Protein AF-A0A536MNH4-F1 (afdb_monomer_lite)

Foldseek 3Di:
DVVQCVQQVHDDDDDDCVVDVVVQVVCCVLPVDSADDWDAAPNDIDGDDDSVVVCVSVVPPDRPVVPVPVLLDDDVLLVVQDPDDPDPVLNVLNVVLVVLSVVSVVVSPDPDDRPNSVVSVVSSVSNVQSSCVSVVNHDDDPPPPPPDDD

Radius of gyration: 20.46 Å; chains: 1; bounding box: 46×41×53 Å

Sequence (150 aa):
MREFLSQNSVDYEERNIAKEPRWRASLQALTGEAVVPVLLVGGKQVIGLDEHRMAEALGLDHVERESNRDGLAAPPELAALPNQSDDPTSAALTHFVRRLQREMEYNAAKEGAPYRDGQHDGMRFARDTILRILTGTYEPEEMVIERDKP

Structure (mmCIF, N/CA/C/O backbone):
data_AF-A0A536MNH4-F1
#
_entry.id   AF-A0A536MNH4-F1
#
loop_
_atom_site.group_PDB
_atom_site.id
_atom_site.type_symbol
_atom_site.label_atom_id
_atom_site.label_alt_id
_atom_site.label_comp_id
_atom_site.label_asym_id
_atom_site.label_entity_id
_atom_site.label_seq_id
_atom_site.pdbx_PDB_ins_code
_atom_site.Cartn_x
_atom_site.Cartn_y
_atom_site.Cartn_z
_atom_site.occupancy
_atom_site.B_iso_or_equiv
_atom_site.auth_seq_id
_atom_site.auth_comp_id
_atom_site.auth_asym_id
_atom_site.auth_atom_id
_atom_site.pdbx_PDB_model_num
ATOM 1 N N . MET A 1 1 ? -5.338 0.556 7.952 1.00 80.50 1 MET A N 1
ATOM 2 C CA . MET A 1 1 ? -6.740 0.748 8.389 1.00 80.50 1 MET A CA 1
ATOM 3 C C . MET A 1 1 ? -7.445 1.676 7.423 1.00 80.50 1 MET A C 1
ATOM 5 O O . MET A 1 1 ? -8.366 1.209 6.790 1.00 80.50 1 MET A O 1
ATOM 9 N N . ARG A 1 2 ? -6.993 2.926 7.230 1.00 79.31 2 ARG A N 1
ATOM 10 C CA . ARG A 1 2 ? -7.527 3.809 6.168 1.00 79.31 2 ARG A CA 1
ATOM 11 C C . ARG A 1 2 ? -7.509 3.147 4.796 1.00 79.31 2 ARG A C 1
ATOM 13 O O . ARG A 1 2 ? -8.539 3.068 4.161 1.00 79.31 2 ARG A O 1
ATOM 20 N N . GLU A 1 3 ? -6.358 2.602 4.418 1.00 76.06 3 GLU A N 1
ATOM 21 C CA . GLU A 1 3 ? -6.177 1.889 3.152 1.00 76.06 3 GLU A CA 1
ATOM 22 C C . GLU A 1 3 ? -7.170 0.730 2.990 1.00 76.06 3 GLU A C 1
ATOM 24 O O . GLU A 1 3 ? -7.933 0.727 2.038 1.00 76.06 3 GLU A O 1
ATOM 29 N N . PHE A 1 4 ? -7.252 -0.165 3.981 1.00 81.06 4 PHE A N 1
ATOM 30 C CA . PHE A 1 4 ? -8.249 -1.240 4.022 1.00 81.06 4 PHE A CA 1
ATOM 31 C C . PHE A 1 4 ? -9.689 -0.730 3.840 1.00 81.06 4 PHE A C 1
ATOM 33 O O . PHE A 1 4 ? -10.455 -1.309 3.076 1.00 81.06 4 PHE A O 1
ATOM 40 N N . LEU A 1 5 ? -10.066 0.352 4.532 1.00 84.50 5 LEU A N 1
ATOM 41 C CA . LEU A 1 5 ? -11.402 0.941 4.411 1.00 84.50 5 LEU A CA 1
ATOM 42 C C . LEU A 1 5 ? -11.624 1.506 3.002 1.00 84.50 5 LEU A C 1
ATOM 44 O O . LEU A 1 5 ? -12.641 1.213 2.388 1.00 84.50 5 LEU A O 1
ATOM 48 N N . SER A 1 6 ? -10.653 2.245 2.462 1.00 77.12 6 SER A N 1
ATOM 49 C CA . SER A 1 6 ? -10.716 2.806 1.110 1.00 77.12 6 SER A CA 1
ATOM 50 C C . SER A 1 6 ? -10.785 1.730 0.022 1.00 77.12 6 SER A C 1
ATOM 52 O O . SER A 1 6 ? -11.607 1.850 -0.878 1.00 77.12 6 SER A O 1
ATOM 54 N N . GLN A 1 7 ? -9.975 0.670 0.112 1.00 76.31 7 GLN A N 1
ATOM 55 C CA . GLN A 1 7 ? -9.973 -0.454 -0.836 1.00 76.31 7 GLN A CA 1
ATOM 56 C C . GLN A 1 7 ? -11.318 -1.180 -0.860 1.00 76.31 7 GLN A C 1
ATOM 58 O O . GLN A 1 7 ? -11.829 -1.508 -1.923 1.00 76.31 7 GLN A O 1
ATOM 63 N N . ASN A 1 8 ? -11.934 -1.366 0.307 1.00 79.25 8 ASN A N 1
ATOM 64 C CA . ASN A 1 8 ? -13.242 -2.010 0.416 1.00 79.25 8 ASN A CA 1
ATOM 65 C C . ASN A 1 8 ? -14.407 -1.018 0.237 1.00 79.25 8 ASN A C 1
ATOM 67 O O . ASN A 1 8 ? -15.539 -1.336 0.593 1.00 79.25 8 ASN A O 1
ATOM 71 N N . SER A 1 9 ? -14.139 0.182 -0.301 1.00 83.19 9 SER A N 1
ATOM 72 C CA . SER A 1 9 ? -15.141 1.227 -0.561 1.00 83.19 9 SER A CA 1
ATOM 73 C C . SER A 1 9 ? -16.008 1.564 0.660 1.00 83.19 9 SER A C 1
ATOM 75 O O . SER A 1 9 ? -17.205 1.822 0.549 1.00 83.19 9 SER A O 1
ATOM 77 N N . VAL A 1 10 ? -15.401 1.539 1.846 1.00 85.88 10 VAL A N 1
ATOM 78 C CA . VAL A 1 10 ? -16.055 1.865 3.111 1.00 85.88 10 VAL A CA 1
ATOM 79 C C . VAL A 1 10 ? -15.853 3.343 3.403 1.00 85.88 10 VAL A C 1
ATOM 81 O O . VAL A 1 10 ? -14.727 3.793 3.616 1.00 85.88 10 VAL A O 1
ATOM 84 N N . ASP A 1 11 ? -16.952 4.088 3.486 1.00 86.62 11 ASP A N 1
ATOM 85 C CA . ASP A 1 11 ? -16.930 5.468 3.962 1.00 86.62 11 ASP A CA 1
ATOM 86 C C . ASP A 1 11 ? -16.521 5.529 5.440 1.00 86.62 11 ASP A C 1
ATOM 88 O O . ASP A 1 11 ? -17.026 4.781 6.283 1.00 86.62 11 ASP A O 1
ATOM 92 N N . TYR A 1 12 ? -15.614 6.448 5.780 1.00 89.50 12 TYR A N 1
ATOM 93 C CA . TYR A 1 12 ? -15.145 6.615 7.154 1.00 89.50 12 TYR A CA 1
ATOM 94 C C . TYR A 1 12 ? -14.849 8.072 7.516 1.00 89.50 12 TYR A C 1
ATOM 96 O O . TYR A 1 12 ? -14.453 8.888 6.687 1.00 89.50 12 TYR A O 1
ATOM 104 N N . GLU A 1 13 ? -14.984 8.384 8.806 1.00 91.50 13 GLU A N 1
ATOM 105 C CA . GLU A 1 13 ? -14.528 9.643 9.394 1.00 91.50 13 GLU A CA 1
ATOM 106 C C . GLU A 1 13 ? -13.172 9.427 10.078 1.00 91.50 13 GLU A C 1
ATOM 108 O O . GLU A 1 13 ? -13.034 8.601 10.984 1.00 91.50 13 GLU A O 1
ATOM 113 N N . GLU A 1 14 ? -12.154 10.185 9.674 1.00 89.62 14 GLU A N 1
ATOM 114 C CA . GLU A 1 14 ? -10.848 10.145 10.325 1.00 89.62 14 GLU A CA 1
ATOM 115 C C . GLU A 1 14 ? -10.770 11.138 11.488 1.00 89.62 14 GLU A C 1
ATOM 117 O O . GLU A 1 14 ? -10.946 12.341 11.311 1.00 89.62 14 GLU A O 1
ATOM 122 N N . ARG A 1 15 ? -10.395 10.646 12.673 1.00 89.88 15 ARG A N 1
ATOM 123 C CA . ARG A 1 15 ? -10.170 11.480 13.861 1.00 89.88 15 ARG A CA 1
ATOM 124 C C . ARG A 1 15 ? -8.724 11.388 14.324 1.00 89.88 15 ARG A C 1
ATOM 126 O O . ARG A 1 15 ? -8.241 10.317 14.692 1.00 89.88 15 ARG A O 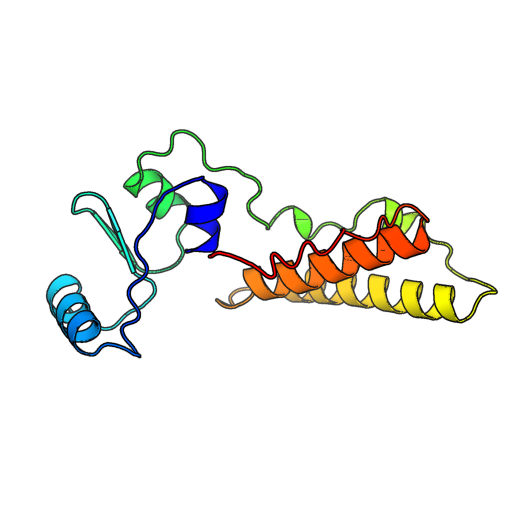1
ATOM 133 N N . ASN A 1 16 ? -8.018 12.520 14.330 1.00 86.00 16 ASN A N 1
ATOM 134 C CA . ASN A 1 16 ? -6.608 12.572 14.712 1.00 86.00 16 ASN A CA 1
ATOM 135 C C . ASN A 1 16 ? -6.440 12.973 16.184 1.00 86.00 16 ASN A C 1
ATOM 137 O O . ASN A 1 16 ? -6.474 14.152 16.538 1.00 86.00 16 ASN A O 1
ATOM 141 N N . ILE A 1 17 ? -6.178 11.986 17.040 1.00 85.31 17 ILE A N 1
ATOM 142 C CA . ILE A 1 17 ? -6.012 12.197 18.485 1.00 85.31 17 ILE A CA 1
ATOM 143 C C . ILE A 1 17 ? -4.759 13.003 18.869 1.00 85.31 17 ILE A C 1
ATOM 145 O O . ILE A 1 17 ? -4.678 13.502 19.989 1.00 85.31 17 ILE A O 1
ATOM 149 N N . ALA A 1 18 ? -3.769 13.112 17.976 1.00 81.75 18 ALA A N 1
ATOM 150 C CA . ALA A 1 18 ? -2.560 13.897 18.223 1.00 81.75 18 ALA A CA 1
ATOM 151 C C . ALA A 1 18 ? -2.799 15.392 17.972 1.00 81.75 18 ALA A C 1
ATOM 153 O O . ALA A 1 18 ? -2.214 16.228 18.656 1.00 81.75 18 ALA A O 1
ATOM 154 N N . LYS A 1 19 ? -3.670 15.725 17.011 1.00 85.44 19 LYS A N 1
ATOM 155 C CA . LYS A 1 19 ? -4.037 17.110 16.680 1.00 85.44 19 LYS A CA 1
ATOM 156 C C . LYS A 1 19 ? -5.188 17.637 17.534 1.00 85.44 19 LYS A C 1
ATOM 158 O O . LYS A 1 19 ? -5.239 18.827 17.821 1.00 85.44 19 LYS A O 1
ATOM 163 N N . GLU A 1 20 ? -6.100 16.763 17.948 1.00 88.19 20 GLU A N 1
ATOM 164 C CA . GLU A 1 20 ? -7.323 17.140 18.653 1.00 88.19 20 GLU A CA 1
ATOM 165 C C . GLU A 1 20 ? -7.443 16.394 19.995 1.00 88.19 20 GLU A C 1
ATOM 167 O O . GLU A 1 20 ? -7.904 15.248 20.041 1.00 88.19 20 GLU A O 1
ATOM 172 N N . PRO A 1 21 ? -7.092 17.045 21.121 1.00 88.62 21 PRO A N 1
ATOM 173 C CA . PRO A 1 21 ? -7.101 16.424 22.449 1.00 88.62 21 PRO A CA 1
ATOM 174 C C . PRO A 1 21 ? -8.459 15.848 22.869 1.00 88.62 21 PRO A C 1
ATOM 176 O O . PRO A 1 21 ? -8.509 14.860 23.600 1.00 88.62 21 PRO A O 1
ATOM 179 N N . ARG A 1 22 ? -9.563 16.423 22.369 1.00 91.12 22 ARG A N 1
ATOM 180 C CA . ARG A 1 22 ? -10.921 15.906 22.601 1.00 91.12 22 ARG A CA 1
ATOM 181 C C . ARG A 1 22 ? -11.070 14.454 22.146 1.00 91.12 22 ARG A C 1
ATOM 183 O O . ARG A 1 22 ? -11.630 13.649 22.879 1.00 91.12 22 ARG A O 1
ATOM 190 N N . TRP A 1 23 ? -10.496 14.092 20.997 1.00 88.62 23 TRP A N 1
ATOM 191 C CA . TRP A 1 23 ? -10.583 12.731 20.472 1.00 88.62 23 TRP A CA 1
ATOM 192 C C . TRP A 1 23 ? -9.705 11.760 21.243 1.00 88.62 23 TRP A C 1
ATOM 194 O O . TRP A 1 23 ? -10.080 10.604 21.404 1.00 88.62 23 TRP A O 1
ATOM 204 N N . ARG A 1 24 ? -8.576 12.230 21.784 1.00 85.69 24 ARG A N 1
ATOM 205 C CA . ARG A 1 24 ? -7.754 11.433 22.700 1.00 85.69 24 ARG A CA 1
ATOM 206 C C . ARG A 1 24 ? -8.518 11.082 23.975 1.00 85.69 24 ARG A C 1
ATOM 208 O O . ARG A 1 24 ? -8.492 9.928 24.389 1.00 85.69 24 ARG A O 1
ATOM 215 N N . ALA A 1 25 ? -9.213 12.056 24.566 1.00 87.12 25 ALA A N 1
ATOM 216 C CA . ALA A 1 25 ? -10.041 11.836 25.750 1.00 87.12 25 ALA A CA 1
ATOM 217 C C . ALA A 1 25 ? -11.209 10.882 25.455 1.00 87.12 25 ALA A C 1
ATOM 219 O O . ALA A 1 25 ? -11.438 9.944 26.215 1.00 87.12 25 ALA A O 1
ATOM 220 N N . SER A 1 26 ? -11.899 11.070 24.322 1.00 86.00 26 SER A N 1
ATOM 221 C CA . SER A 1 26 ? -12.952 10.149 23.874 1.00 86.00 26 SER A CA 1
ATOM 222 C C . SER A 1 26 ? -12.429 8.730 23.656 1.00 86.00 26 SER A C 1
ATOM 224 O O . SER A 1 26 ? -13.082 7.781 24.075 1.00 86.00 26 SER A O 1
ATOM 226 N N . LEU A 1 27 ? -11.250 8.574 23.044 1.00 86.44 27 LEU A N 1
ATOM 227 C CA . LEU A 1 27 ? -10.628 7.270 22.831 1.00 86.44 27 LEU A CA 1
ATOM 228 C C . LEU A 1 27 ? -10.330 6.588 24.166 1.00 86.44 27 LEU A C 1
ATOM 230 O O . LEU A 1 27 ? -10.781 5.475 24.388 1.00 86.44 27 LEU A O 1
ATOM 234 N N . GLN A 1 28 ? -9.649 7.279 25.080 1.00 87.19 28 GLN A N 1
ATOM 235 C CA . GLN A 1 28 ? -9.274 6.718 26.377 1.00 87.19 28 GLN A CA 1
ATOM 236 C C . GLN A 1 28 ? -10.491 6.330 27.231 1.00 87.19 28 GLN A C 1
ATOM 238 O O . GLN A 1 28 ? -10.445 5.325 27.934 1.00 87.19 28 GLN A O 1
ATOM 243 N N . ALA A 1 29 ? -11.589 7.087 27.145 1.00 86.50 29 ALA A N 1
ATOM 244 C CA . ALA A 1 29 ? -12.843 6.738 27.809 1.00 86.50 29 ALA A CA 1
ATOM 245 C C . ALA A 1 29 ? -13.504 5.477 27.220 1.00 86.50 29 ALA A C 1
ATOM 247 O O . ALA A 1 29 ? -14.134 4.725 27.957 1.00 86.50 29 ALA A O 1
ATOM 248 N N . LEU A 1 30 ? -13.364 5.248 25.910 1.00 82.81 30 LEU A N 1
ATOM 249 C CA . LEU A 1 30 ? -13.935 4.089 25.219 1.00 82.81 30 LEU A CA 1
ATOM 250 C C . LEU A 1 30 ? -13.103 2.817 25.415 1.00 82.81 30 LEU A C 1
ATOM 252 O O . LEU A 1 30 ? -13.659 1.745 25.622 1.00 82.81 30 LEU A O 1
ATOM 256 N N . THR A 1 31 ? -11.780 2.927 25.332 1.00 79.50 31 THR A N 1
ATOM 257 C CA . THR A 1 31 ? -10.874 1.774 25.226 1.00 79.50 31 THR A CA 1
ATOM 258 C C . THR A 1 31 ? -10.092 1.495 26.509 1.00 79.50 31 THR A C 1
ATOM 260 O O . THR A 1 31 ? -9.415 0.475 26.592 1.00 79.50 31 THR A O 1
ATOM 263 N N . GLY A 1 32 ? -10.118 2.412 27.483 1.00 80.38 32 GLY A N 1
ATOM 264 C CA . GLY A 1 32 ? -9.277 2.381 28.686 1.00 80.38 32 GLY A CA 1
ATOM 265 C C . GLY A 1 32 ? -7.811 2.764 28.440 1.00 80.38 32 GLY A C 1
ATOM 266 O O . GLY A 1 32 ? -7.102 3.122 29.379 1.00 80.38 32 GLY A O 1
ATOM 267 N N . GLU A 1 33 ? -7.358 2.759 27.184 1.00 75.62 33 GLU A N 1
ATOM 268 C CA . GLU A 1 33 ? -5.959 2.952 26.801 1.00 75.62 33 GLU A CA 1
ATOM 269 C C . GLU A 1 33 ? -5.818 3.795 25.526 1.00 75.62 33 GLU A C 1
ATOM 271 O O . GLU A 1 33 ? -6.596 3.681 24.583 1.00 75.62 33 GLU A O 1
ATOM 276 N N . ALA A 1 34 ? -4.766 4.608 25.431 1.00 73.38 34 ALA A N 1
ATOM 277 C CA . ALA A 1 34 ? -4.491 5.419 24.241 1.00 73.38 34 ALA A CA 1
ATOM 278 C C . ALA A 1 34 ? -3.775 4.616 23.132 1.00 73.38 34 ALA A C 1
ATOM 280 O O . ALA A 1 34 ? -2.704 5.012 22.669 1.00 73.38 34 ALA A O 1
ATOM 281 N N . VAL A 1 35 ? -4.350 3.483 22.720 1.00 77.62 35 VAL A N 1
ATOM 282 C CA . VAL A 1 35 ? -3.819 2.625 21.647 1.00 77.62 35 VAL A CA 1
ATOM 283 C C . VAL A 1 35 ? -4.454 3.014 20.314 1.00 77.62 35 VAL A C 1
ATOM 285 O O . VAL A 1 35 ? -5.656 3.244 20.242 1.00 77.62 35 VAL A O 1
ATOM 288 N N . VAL A 1 36 ? -3.649 3.097 19.254 1.00 84.06 36 VAL A N 1
ATOM 289 C CA . VAL A 1 36 ? -4.075 3.424 17.882 1.00 84.06 36 VAL A CA 1
ATOM 290 C C . VAL A 1 36 ? -3.406 2.479 16.872 1.00 84.06 36 VAL A C 1
ATOM 292 O O . VAL A 1 36 ? -2.312 1.992 17.160 1.00 84.06 36 VAL A O 1
ATOM 295 N N . PRO A 1 37 ? -3.996 2.242 15.681 1.00 87.38 37 PRO A N 1
ATOM 296 C CA . PRO A 1 37 ? -5.297 2.739 15.214 1.00 87.38 37 PRO A CA 1
ATOM 297 C C . PRO A 1 37 ? -6.485 1.990 15.846 1.00 87.38 37 PRO A C 1
ATOM 299 O O . PRO A 1 37 ? -6.346 0.840 16.255 1.00 87.38 37 PRO A O 1
ATOM 302 N N . VAL A 1 38 ? -7.653 2.641 15.914 1.00 89.50 38 VAL A N 1
ATOM 303 C CA . VAL A 1 38 ? -8.912 2.048 16.405 1.00 89.50 38 VAL A CA 1
ATOM 304 C C . VAL A 1 38 ? -10.033 2.323 15.414 1.00 89.50 38 VAL A C 1
ATOM 306 O O . VAL A 1 38 ? -10.228 3.466 15.004 1.00 89.50 38 VAL A O 1
ATOM 309 N N . LEU A 1 39 ? -10.768 1.270 15.060 1.00 92.12 39 LEU A N 1
ATOM 310 C CA . LEU A 1 39 ? -11.967 1.318 14.231 1.00 92.12 39 LEU A CA 1
ATOM 311 C C . LEU A 1 39 ? -13.202 1.163 15.122 1.00 92.12 39 LEU A C 1
ATOM 313 O O . LEU A 1 39 ? -13.272 0.237 15.933 1.00 92.12 39 LEU A O 1
ATOM 317 N N . LEU A 1 40 ? -14.175 2.058 14.946 1.00 91.00 40 LEU A N 1
ATOM 318 C CA . LEU A 1 40 ? -15.472 2.024 15.620 1.00 91.00 40 LEU A CA 1
ATOM 319 C C . LEU A 1 40 ? -16.573 1.885 14.567 1.00 91.00 40 LEU A C 1
ATOM 321 O O . LEU A 1 40 ? -16.727 2.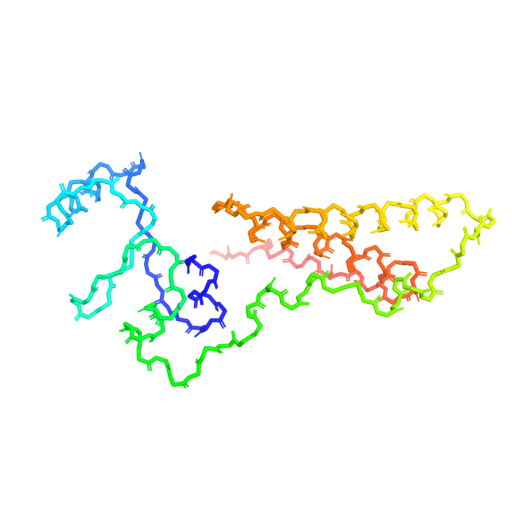767 13.727 1.00 91.00 40 LEU A O 1
ATOM 325 N N . VAL A 1 41 ? -17.336 0.791 14.612 1.00 89.69 41 VAL A N 1
ATOM 326 C CA . VAL A 1 41 ? -18.395 0.481 13.633 1.00 89.69 41 VAL A CA 1
ATOM 327 C C . VAL A 1 41 ? -19.606 -0.064 14.373 1.00 89.69 41 VAL A C 1
ATOM 329 O O . VAL A 1 41 ? -19.527 -1.130 14.975 1.00 89.69 41 VAL A O 1
ATOM 332 N N . GLY A 1 42 ? -20.731 0.657 14.363 1.00 82.88 42 GLY A N 1
ATOM 333 C CA . GLY A 1 42 ? -21.988 0.171 14.957 1.00 82.88 42 GLY A CA 1
ATOM 334 C C . GLY A 1 42 ? -21.870 -0.290 16.420 1.00 82.88 42 GLY A C 1
ATOM 335 O O . GLY A 1 42 ? -22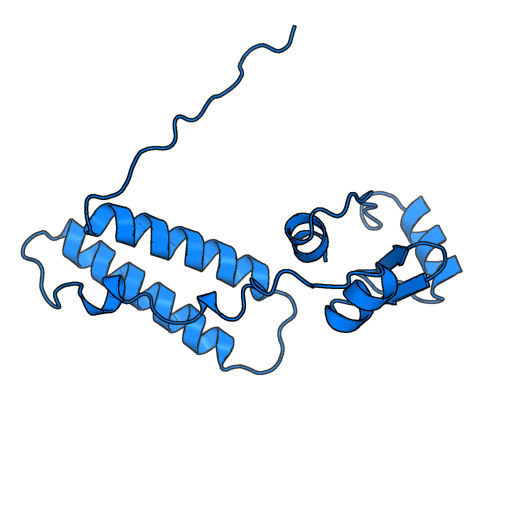.500 -1.268 16.806 1.00 82.88 42 GLY A O 1
ATOM 336 N N . GLY A 1 43 ? -21.012 0.356 17.219 1.00 82.62 43 GLY A N 1
ATOM 337 C CA . GLY A 1 43 ? -20.728 -0.035 18.608 1.00 82.62 43 GLY A CA 1
ATOM 338 C C . GLY A 1 43 ? -19.691 -1.155 18.778 1.00 82.62 43 GLY A C 1
ATOM 339 O O . GLY A 1 43 ? -19.273 -1.420 19.902 1.00 82.62 43 GLY A O 1
ATOM 340 N N . LYS A 1 44 ? -19.225 -1.781 17.691 1.00 85.94 44 LYS A N 1
ATOM 341 C CA . LYS A 1 44 ? -18.067 -2.684 17.698 1.00 85.94 44 LYS A CA 1
ATOM 342 C C . LYS A 1 44 ? -16.772 -1.878 17.677 1.00 85.94 44 LYS A C 1
ATOM 344 O O . LYS A 1 44 ? -16.679 -0.847 17.008 1.00 85.94 44 LYS A O 1
ATOM 349 N N . GLN A 1 45 ? -15.762 -2.400 18.362 1.00 88.31 45 GLN A N 1
ATOM 350 C CA . GLN A 1 45 ? -14.427 -1.821 18.422 1.00 88.31 45 GLN A CA 1
ATOM 351 C C . GLN A 1 45 ? -13.390 -2.829 17.926 1.00 88.31 45 GLN A C 1
ATOM 353 O O . GLN A 1 45 ? -13.332 -3.962 18.408 1.00 88.31 45 GLN A O 1
ATOM 358 N N . VAL A 1 46 ? -12.526 -2.386 17.014 1.00 89.38 46 VAL A N 1
ATOM 359 C CA . VAL A 1 46 ? -11.345 -3.136 16.570 1.00 89.38 46 VAL A CA 1
ATOM 360 C C . VAL A 1 46 ? -10.109 -2.292 16.853 1.00 89.38 46 VAL A C 1
ATOM 362 O O . VAL A 1 46 ? -10.024 -1.144 16.421 1.00 89.38 46 VAL A O 1
ATOM 365 N N . ILE A 1 47 ? -9.163 -2.849 17.608 1.00 86.50 47 ILE A N 1
ATOM 366 C CA . ILE A 1 47 ? -7.881 -2.205 17.908 1.00 86.50 47 ILE A CA 1
ATOM 367 C C . ILE A 1 47 ? -6.809 -2.821 17.011 1.00 86.50 47 ILE A C 1
ATOM 369 O O . ILE A 1 47 ? -6.705 -4.044 16.927 1.00 86.50 47 ILE A O 1
ATOM 373 N N . GLY A 1 48 ? -5.986 -1.975 16.395 1.00 81.50 48 GLY A N 1
ATOM 374 C CA . GLY A 1 48 ? -4.898 -2.397 15.522 1.00 81.50 48 GLY A CA 1
ATOM 375 C C . GLY A 1 48 ? -5.347 -2.713 14.095 1.00 81.50 48 GLY A C 1
ATOM 376 O O . GLY A 1 48 ? -6.457 -2.387 13.676 1.00 81.50 48 GLY A O 1
ATOM 377 N N . LEU A 1 49 ? -4.436 -3.309 13.326 1.00 82.06 49 LEU A N 1
ATOM 378 C CA . LEU A 1 49 ? -4.638 -3.673 11.925 1.00 82.06 49 LEU A CA 1
ATOM 379 C C . LEU A 1 49 ? -4.870 -5.186 11.804 1.00 82.06 49 LEU A C 1
ATOM 381 O O . LEU A 1 49 ? -3.951 -5.937 11.496 1.00 82.06 49 LEU A O 1
ATOM 385 N N . ASP A 1 50 ? -6.096 -5.622 12.075 1.00 83.62 50 ASP A N 1
ATOM 386 C CA . ASP A 1 50 ? -6.529 -7.009 11.888 1.00 83.62 50 ASP A CA 1
ATOM 387 C C . ASP A 1 50 ? -7.631 -7.036 10.823 1.00 83.62 50 ASP A C 1
ATOM 389 O O . ASP A 1 50 ? -8.785 -6.715 11.103 1.00 83.62 50 ASP A O 1
ATOM 393 N N . GLU A 1 51 ? -7.255 -7.344 9.580 1.00 83.75 51 GLU A N 1
ATOM 394 C CA . GLU A 1 51 ? -8.151 -7.309 8.413 1.00 83.75 51 GLU A CA 1
ATOM 395 C C . GLU A 1 51 ? -9.362 -8.225 8.571 1.00 83.75 51 GLU A C 1
ATOM 397 O O . GLU A 1 51 ? -10.470 -7.838 8.206 1.00 83.75 51 GLU A O 1
ATOM 402 N N . HIS A 1 52 ? -9.181 -9.396 9.186 1.00 84.12 52 HIS A N 1
ATOM 403 C CA . HIS A 1 52 ? -10.273 -10.333 9.424 1.00 84.12 52 HIS A CA 1
ATOM 404 C C . HIS A 1 52 ? -11.281 -9.749 10.416 1.00 84.12 52 HIS A C 1
ATOM 406 O O . HIS A 1 52 ? -12.484 -9.731 10.156 1.00 84.12 52 HIS A O 1
ATOM 412 N N . ARG A 1 53 ? -10.800 -9.215 11.546 1.00 87.56 53 ARG A N 1
ATOM 413 C CA . ARG A 1 53 ? -11.677 -8.589 12.547 1.00 87.56 53 ARG A CA 1
ATOM 414 C C . ARG A 1 53 ? -12.318 -7.302 12.039 1.00 87.56 53 ARG A C 1
ATOM 416 O O . ARG A 1 53 ? -13.448 -7.006 12.417 1.00 87.56 53 ARG A O 1
ATOM 423 N N . MET A 1 54 ? -11.623 -6.532 11.202 1.00 90.81 54 MET A N 1
ATOM 424 C CA . MET A 1 54 ? -12.200 -5.355 10.548 1.00 90.81 54 MET A CA 1
ATOM 425 C C . MET A 1 54 ? -13.321 -5.763 9.588 1.00 90.81 54 MET A C 1
ATOM 427 O O . MET A 1 54 ? -14.408 -5.199 9.678 1.00 90.81 54 MET A O 1
ATOM 431 N N . ALA A 1 55 ? -13.101 -6.769 8.739 1.00 90.06 55 ALA A N 1
ATOM 432 C CA . ALA A 1 55 ? -14.113 -7.292 7.824 1.00 90.06 55 ALA A CA 1
ATOM 433 C C . ALA A 1 55 ? -15.360 -7.798 8.559 1.00 90.06 55 ALA A C 1
ATOM 435 O O . ALA A 1 55 ? -16.479 -7.418 8.223 1.00 90.06 55 ALA A O 1
ATOM 436 N N . GLU A 1 56 ? -15.166 -8.578 9.624 1.00 90.50 56 GLU A N 1
ATOM 437 C CA . GLU A 1 56 ? -16.249 -9.073 10.478 1.00 90.50 56 GLU A CA 1
ATOM 438 C C . GLU A 1 56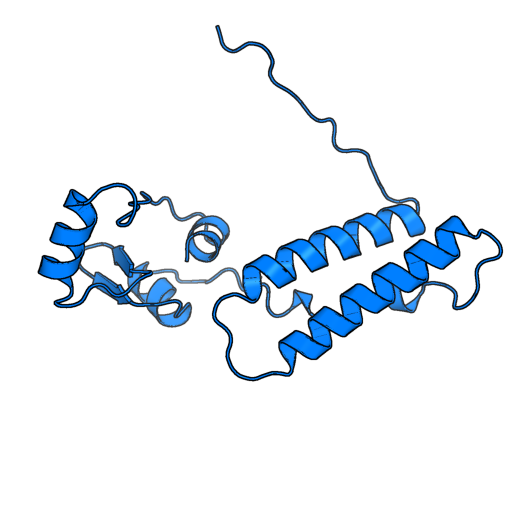 ? -17.000 -7.931 11.186 1.00 90.50 56 GLU A C 1
ATOM 440 O O . GLU A 1 56 ? -18.230 -7.943 11.318 1.00 90.50 56 GLU A O 1
ATOM 445 N N . ALA A 1 57 ? -16.275 -6.910 11.654 1.00 91.56 57 ALA A N 1
ATOM 446 C CA . ALA A 1 57 ? -16.892 -5.747 12.277 1.00 91.56 57 ALA A CA 1
ATOM 447 C C . ALA A 1 57 ? -17.769 -4.974 11.282 1.00 91.56 57 ALA A C 1
ATOM 449 O O . ALA A 1 57 ? -18.880 -4.582 11.649 1.00 91.56 57 ALA A O 1
ATOM 450 N N . LEU A 1 58 ? -17.289 -4.823 10.047 1.00 91.12 58 LEU A N 1
ATOM 451 C CA . LEU A 1 58 ? -17.940 -4.123 8.939 1.00 91.12 58 LEU A CA 1
ATOM 452 C C . LEU A 1 58 ? -19.027 -4.948 8.232 1.00 91.12 58 LEU A C 1
ATOM 454 O O . LEU A 1 58 ? -19.825 -4.372 7.503 1.00 91.12 58 LEU A O 1
ATOM 458 N N . GLY A 1 59 ? -19.092 -6.262 8.470 1.00 90.50 59 GLY A N 1
ATOM 459 C CA . GLY A 1 59 ? -20.044 -7.149 7.798 1.00 90.50 59 GLY A CA 1
ATOM 460 C C . GLY A 1 59 ? -19.730 -7.346 6.314 1.00 90.50 59 GLY A C 1
ATOM 461 O O . GLY A 1 59 ? -20.648 -7.447 5.508 1.00 90.50 59 GLY A O 1
ATOM 462 N N . LEU A 1 60 ? -18.446 -7.346 5.948 1.00 85.88 60 LEU A N 1
ATOM 463 C CA . LEU A 1 60 ? -18.016 -7.558 4.568 1.00 85.88 60 LEU A CA 1
ATOM 464 C C . LEU A 1 60 ? -18.035 -9.060 4.241 1.00 85.88 60 LEU A C 1
ATOM 466 O O . LEU A 1 60 ? -17.256 -9.827 4.805 1.00 85.88 60 LEU A O 1
ATOM 470 N N . ASP A 1 61 ? -18.904 -9.468 3.313 1.00 74.12 61 ASP A N 1
ATOM 471 C CA . ASP A 1 61 ? -18.997 -10.856 2.817 1.00 74.12 61 ASP A CA 1
ATOM 472 C C . ASP A 1 61 ? -17.789 -11.256 1.951 1.00 74.12 61 ASP A C 1
ATOM 474 O O . ASP A 1 61 ? -17.456 -12.435 1.797 1.00 74.12 61 ASP A O 1
ATOM 478 N N . HIS A 1 62 ? -17.110 -10.254 1.398 1.00 65.25 62 HIS A N 1
ATOM 479 C CA . HIS A 1 62 ? -15.843 -10.369 0.702 1.00 65.25 62 HIS A CA 1
ATOM 480 C C . HIS A 1 62 ? -14.948 -9.220 1.156 1.00 65.25 62 HIS A C 1
ATOM 482 O O . HIS A 1 62 ? -15.382 -8.073 1.203 1.00 65.25 62 HIS A O 1
ATOM 488 N N . VAL A 1 63 ? -13.703 -9.537 1.491 1.00 64.75 63 VAL A N 1
ATOM 489 C CA . VAL A 1 63 ? -12.644 -8.533 1.567 1.00 64.75 63 VAL A CA 1
ATOM 490 C C . VAL A 1 63 ? -11.971 -8.569 0.217 1.00 64.75 63 VAL A C 1
ATOM 492 O O . VAL A 1 63 ? -11.540 -9.657 -0.177 1.00 64.75 63 VAL A O 1
ATOM 495 N N . GLU A 1 64 ? -11.881 -7.425 -0.458 1.00 55.00 64 GLU A N 1
ATOM 496 C CA . GLU A 1 64 ? -11.079 -7.302 -1.674 1.00 55.00 64 GLU A CA 1
ATOM 497 C C . GLU A 1 64 ? -9.678 -7.848 -1.371 1.00 55.00 64 GLU A C 1
ATOM 499 O O . GLU A 1 64 ? -8.909 -7.284 -0.589 1.00 55.00 64 GLU A O 1
ATOM 504 N N . ARG A 1 65 ? -9.396 -9.045 -1.906 1.00 48.38 65 ARG A N 1
ATOM 505 C CA . ARG A 1 65 ? -8.170 -9.807 -1.622 1.00 48.38 65 ARG A CA 1
ATOM 506 C C . ARG A 1 65 ? -6.960 -9.283 -2.362 1.00 48.38 65 ARG A C 1
ATOM 508 O O . ARG A 1 65 ? -5.866 -9.782 -2.113 1.00 48.38 65 ARG A O 1
ATOM 515 N N . GLU A 1 66 ? -7.105 -8.192 -3.098 1.00 44.97 66 GLU A N 1
ATOM 516 C CA . GLU A 1 66 ? -5.995 -7.276 -3.343 1.00 44.97 66 GLU A CA 1
ATOM 517 C C . GLU A 1 66 ? -5.553 -6.576 -2.038 1.00 44.97 66 GLU A C 1
ATOM 519 O O . GLU A 1 66 ? -5.136 -5.423 -2.020 1.00 44.97 66 GLU A O 1
ATOM 524 N N . SER A 1 67 ? -5.554 -7.307 -0.914 1.00 43.06 67 SER A N 1
ATOM 525 C CA . SER A 1 67 ? -4.489 -7.193 0.056 1.00 43.06 67 SER A CA 1
ATOM 526 C C . SER A 1 67 ? -3.203 -7.152 -0.747 1.00 43.06 67 SER A C 1
ATOM 528 O O . SER A 1 67 ? -2.804 -8.097 -1.432 1.00 43.06 67 SER A O 1
ATOM 530 N N . ASN A 1 68 ? -2.558 -6.012 -0.634 1.00 45.75 68 ASN A N 1
ATOM 531 C CA . ASN A 1 68 ? -1.247 -5.645 -1.117 1.00 45.75 68 ASN A CA 1
ATOM 532 C C . ASN A 1 68 ? -0.114 -6.613 -0.659 1.00 45.75 68 ASN A C 1
ATOM 534 O O . ASN A 1 68 ? 1.063 -6.256 -0.643 1.00 45.75 68 ASN A O 1
ATOM 538 N N . ARG A 1 69 ? -0.432 -7.854 -0.279 1.00 43.38 69 ARG A N 1
ATOM 539 C CA . ARG A 1 69 ? 0.469 -8.979 -0.020 1.00 43.38 69 ARG A CA 1
ATOM 540 C C . ARG A 1 69 ? 0.847 -9.737 -1.295 1.00 43.38 69 ARG A C 1
ATOM 542 O O . ARG A 1 69 ? 2.006 -10.129 -1.403 1.00 43.38 69 ARG A O 1
ATOM 549 N N . ASP A 1 70 ? -0.050 -9.857 -2.279 1.00 47.84 70 ASP A N 1
ATOM 550 C CA . ASP A 1 70 ? 0.254 -10.549 -3.549 1.00 47.84 70 ASP A CA 1
ATOM 551 C C . ASP A 1 70 ? 1.193 -9.731 -4.460 1.00 47.84 70 ASP A C 1
ATOM 553 O O . ASP A 1 70 ? 1.996 -10.287 -5.210 1.00 47.84 70 ASP A O 1
ATOM 557 N N . GLY A 1 71 ? 1.207 -8.399 -4.323 1.00 52.44 71 GLY A N 1
ATOM 558 C CA . GLY A 1 71 ? 2.057 -7.500 -5.117 1.00 52.44 71 GLY A CA 1
ATOM 559 C C . GLY A 1 71 ? 3.559 -7.526 -4.782 1.00 52.44 71 GLY A C 1
ATOM 560 O O . GLY A 1 71 ? 4.323 -6.732 -5.337 1.00 52.44 71 GLY A O 1
ATOM 561 N N . LEU A 1 72 ? 3.989 -8.386 -3.853 1.00 62.78 72 LEU A N 1
ATOM 562 C CA . LEU A 1 72 ? 5.405 -8.633 -3.566 1.00 62.78 72 LEU A CA 1
ATOM 563 C C . LEU A 1 72 ? 6.074 -9.506 -4.622 1.00 62.78 72 LEU A C 1
ATOM 565 O O . LEU A 1 72 ? 7.293 -9.435 -4.766 1.00 62.78 72 LEU A O 1
ATOM 569 N N . ALA A 1 73 ? 5.308 -10.318 -5.352 1.00 72.19 73 ALA A N 1
ATOM 570 C CA . ALA A 1 73 ? 5.861 -11.104 -6.439 1.00 72.19 73 ALA A CA 1
ATOM 571 C C . ALA A 1 73 ? 6.455 -10.177 -7.509 1.00 72.19 73 ALA A C 1
ATOM 573 O O . ALA A 1 73 ? 5.897 -9.125 -7.837 1.00 72.19 73 ALA A O 1
ATOM 574 N N . ALA A 1 74 ? 7.613 -10.566 -8.038 1.00 81.75 74 ALA A N 1
ATOM 575 C CA . ALA A 1 74 ? 8.213 -9.870 -9.161 1.00 81.75 74 ALA A CA 1
ATOM 576 C C . ALA A 1 74 ? 7.283 -9.985 -10.384 1.00 81.75 74 ALA A C 1
ATOM 578 O O . ALA A 1 74 ? 6.895 -11.103 -10.735 1.00 81.75 74 ALA A O 1
ATOM 579 N N . PRO A 1 75 ? 6.937 -8.869 -11.046 1.00 85.19 75 PRO A N 1
ATOM 580 C CA . PRO A 1 75 ? 6.113 -8.912 -12.245 1.00 85.19 75 PRO A CA 1
ATOM 581 C C . PRO A 1 75 ? 6.892 -9.585 -13.393 1.00 85.19 75 PRO A C 1
ATOM 583 O O . PRO A 1 75 ? 8.120 -9.441 -13.465 1.00 85.19 75 PRO A O 1
ATOM 586 N N . PRO A 1 76 ? 6.233 -10.340 -14.289 1.00 85.94 76 PRO A N 1
ATOM 587 C CA . PRO A 1 76 ? 6.911 -11.079 -15.359 1.00 85.94 76 PRO A CA 1
ATOM 588 C C . PRO A 1 76 ? 7.728 -10.171 -16.292 1.00 85.94 76 PRO A C 1
ATOM 590 O O . PRO A 1 76 ? 8.790 -10.568 -16.774 1.00 85.94 76 PRO A O 1
ATOM 593 N N . GLU A 1 77 ? 7.294 -8.927 -16.482 1.00 88.00 77 GLU A N 1
ATOM 594 C CA . GLU A 1 77 ? 7.980 -7.893 -17.259 1.00 88.00 77 GLU A CA 1
ATOM 595 C C . GLU A 1 77 ? 9.375 -7.595 -16.698 1.00 88.00 77 GLU A C 1
ATOM 597 O O . GLU A 1 77 ? 10.319 -7.390 -17.459 1.00 88.00 77 GLU A O 1
ATOM 602 N N . LEU A 1 78 ? 9.543 -7.640 -15.371 1.00 89.31 78 LEU A N 1
ATOM 603 C CA . LEU A 1 78 ? 10.837 -7.433 -14.720 1.00 89.31 78 LEU A CA 1
ATOM 604 C C . LEU A 1 78 ? 11.830 -8.554 -15.054 1.00 89.31 78 LEU A C 1
ATOM 606 O O . LEU A 1 78 ? 13.020 -8.286 -15.238 1.00 89.31 78 LEU A O 1
ATOM 610 N N . ALA A 1 79 ? 11.348 -9.797 -15.137 1.00 87.62 79 ALA A N 1
ATOM 611 C CA . ALA A 1 79 ? 12.158 -10.950 -15.529 1.00 87.62 79 ALA A CA 1
ATOM 612 C C . ALA A 1 79 ? 12.500 -10.935 -17.028 1.00 87.62 79 ALA A C 1
ATOM 614 O O . ALA A 1 79 ? 13.553 -11.438 -17.419 1.00 87.62 79 ALA A O 1
ATOM 615 N N . ALA A 1 80 ? 11.636 -10.333 -17.850 1.00 90.12 80 ALA A N 1
ATOM 616 C CA . ALA A 1 80 ? 11.843 -10.173 -19.285 1.00 90.12 80 ALA A CA 1
ATOM 617 C C . ALA A 1 80 ? 12.842 -9.054 -19.645 1.00 90.12 80 ALA A C 1
ATOM 619 O O . ALA A 1 80 ? 13.323 -9.018 -20.779 1.00 90.12 80 ALA A O 1
ATOM 620 N N . LEU A 1 81 ? 13.184 -8.157 -18.706 1.00 90.44 81 LEU A N 1
ATOM 621 C CA . LEU A 1 81 ? 14.165 -7.100 -18.958 1.00 90.44 81 LEU A CA 1
ATOM 622 C C . LEU A 1 81 ? 15.549 -7.679 -19.296 1.00 90.44 81 LEU A C 1
ATOM 624 O O . LEU A 1 81 ? 16.025 -8.593 -18.608 1.00 90.44 81 LEU A O 1
ATOM 628 N N . PRO A 1 82 ? 16.257 -7.101 -20.281 1.00 88.25 82 PRO A N 1
ATOM 629 C CA . PRO A 1 82 ? 17.583 -7.562 -20.655 1.00 88.25 82 PRO A CA 1
ATOM 630 C C . PRO A 1 82 ? 18.582 -7.366 -19.507 1.00 88.25 82 PRO A C 1
ATOM 632 O O . PRO A 1 82 ? 18.508 -6.423 -18.721 1.00 88.25 82 PRO A O 1
ATOM 635 N N . ASN A 1 83 ? 19.557 -8.271 -19.402 1.00 82.50 83 ASN A N 1
ATOM 636 C CA . ASN A 1 83 ? 20.606 -8.181 -18.378 1.00 82.50 83 ASN A CA 1
ATOM 637 C C . ASN A 1 83 ? 21.646 -7.094 -18.666 1.00 82.50 83 ASN A C 1
ATOM 639 O O . ASN A 1 83 ? 22.353 -6.674 -17.751 1.00 82.50 83 ASN A O 1
ATOM 643 N N . GLN A 1 84 ? 21.749 -6.672 -19.923 1.00 82.38 84 GLN A N 1
ATOM 644 C CA . GLN A 1 84 ? 22.645 -5.627 -20.394 1.00 82.38 84 GLN A CA 1
ATOM 645 C C . GLN A 1 84 ? 21.874 -4.740 -21.372 1.00 82.38 84 GLN A C 1
ATOM 647 O O . GLN A 1 84 ? 21.079 -5.238 -22.166 1.00 82.38 84 GLN A O 1
ATOM 652 N N . SER A 1 85 ? 22.097 -3.435 -21.279 1.00 85.12 85 SER A N 1
ATOM 653 C CA . SER A 1 85 ? 21.531 -2.421 -22.164 1.00 85.12 85 SER A CA 1
ATOM 654 C C . SER A 1 85 ? 22.663 -1.503 -22.596 1.00 85.12 85 SER A C 1
ATOM 656 O O . SER A 1 85 ? 23.435 -1.060 -21.744 1.00 85.12 85 SER A O 1
ATOM 658 N N . ASP A 1 86 ? 22.739 -1.209 -23.892 1.00 87.50 86 ASP A N 1
ATOM 659 C CA . ASP A 1 86 ? 23.713 -0.261 -24.443 1.00 87.50 86 ASP A CA 1
ATOM 660 C C . ASP A 1 86 ? 23.339 1.195 -24.114 1.00 87.50 86 ASP A C 1
ATOM 662 O O . ASP A 1 86 ? 24.204 2.070 -24.073 1.00 87.50 86 ASP A O 1
ATOM 666 N N . ASP A 1 87 ? 22.059 1.461 -23.823 1.00 93.62 87 ASP A N 1
ATOM 667 C CA . ASP A 1 87 ? 21.605 2.756 -23.319 1.00 93.62 87 ASP A CA 1
ATOM 668 C C . ASP A 1 87 ? 21.869 2.873 -21.802 1.00 93.62 87 ASP A C 1
ATOM 670 O O . ASP A 1 87 ? 21.320 2.075 -21.023 1.00 93.62 87 ASP A O 1
ATOM 674 N N . PRO A 1 88 ? 22.675 3.859 -21.351 1.00 92.12 88 PRO A N 1
ATOM 675 C CA . PRO A 1 88 ? 23.039 4.014 -19.943 1.00 92.12 88 PRO A CA 1
ATOM 676 C C . PRO A 1 88 ? 21.842 4.352 -19.047 1.00 92.12 88 PRO A C 1
ATOM 678 O O . PRO A 1 88 ? 21.821 3.947 -17.882 1.00 92.12 88 PRO A O 1
ATOM 681 N N . THR A 1 89 ? 20.832 5.051 -19.573 1.00 93.38 89 THR A N 1
ATOM 682 C CA . THR A 1 89 ? 19.620 5.400 -18.816 1.00 93.38 89 THR A CA 1
ATOM 683 C C . THR A 1 89 ? 18.798 4.149 -18.522 1.00 93.38 89 THR A C 1
ATOM 685 O O . THR A 1 89 ? 18.475 3.867 -17.367 1.00 93.38 89 THR A O 1
ATOM 688 N N . SER A 1 90 ? 18.535 3.343 -19.548 1.00 92.50 90 SER A N 1
ATOM 689 C CA . SER A 1 90 ? 17.819 2.072 -19.441 1.0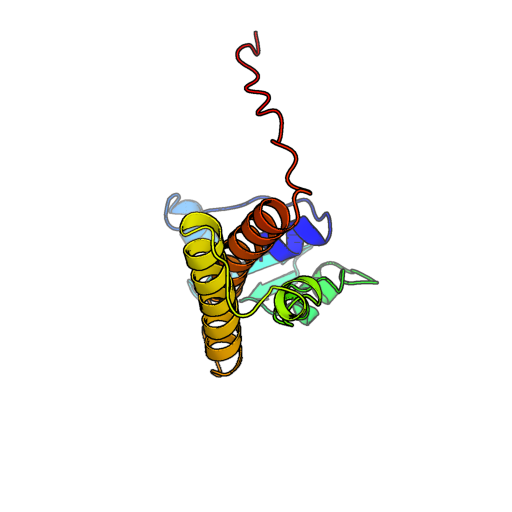0 92.50 90 SER A CA 1
ATOM 690 C C . SER A 1 90 ? 18.569 1.073 -18.564 1.00 92.50 90 SER A C 1
ATOM 692 O O . SER A 1 90 ? 17.947 0.376 -17.761 1.00 92.50 90 SER A O 1
ATOM 694 N N . ALA A 1 91 ? 19.905 1.042 -18.632 1.00 92.69 91 ALA A N 1
ATOM 695 C CA . ALA A 1 91 ? 20.729 0.227 -17.741 1.00 92.69 91 ALA A CA 1
ATOM 696 C C . ALA A 1 91 ? 20.569 0.646 -16.266 1.00 92.69 91 ALA A C 1
ATOM 698 O O . ALA A 1 91 ? 20.359 -0.205 -15.396 1.00 92.69 91 ALA A O 1
ATOM 699 N N . ALA A 1 92 ? 20.613 1.952 -15.978 1.00 94.25 92 ALA A N 1
ATOM 700 C CA . ALA A 1 92 ? 20.440 2.481 -14.626 1.00 94.25 92 ALA A CA 1
ATOM 701 C C . ALA A 1 92 ? 19.030 2.211 -14.074 1.00 94.25 92 ALA A C 1
ATOM 703 O O . ALA A 1 92 ? 18.892 1.732 -12.945 1.00 94.25 92 ALA A O 1
ATOM 704 N N . LEU A 1 93 ? 17.991 2.452 -14.879 1.00 95.12 93 LEU A N 1
ATOM 705 C CA . LEU A 1 93 ? 16.598 2.184 -14.517 1.00 95.12 93 LEU A CA 1
ATOM 706 C C . LEU A 1 93 ? 16.350 0.688 -14.289 1.00 95.12 93 LEU A C 1
ATOM 708 O O . LEU A 1 93 ? 15.749 0.323 -13.279 1.00 95.12 93 LEU A O 1
ATOM 712 N N . THR A 1 94 ? 16.888 -0.183 -15.150 1.00 94.88 94 THR A N 1
ATOM 713 C CA . THR A 1 94 ? 16.811 -1.648 -14.998 1.00 94.88 94 THR A CA 1
ATOM 714 C C . THR A 1 94 ? 17.475 -2.109 -13.700 1.00 94.88 94 THR A C 1
ATOM 716 O O . THR A 1 94 ? 16.925 -2.925 -12.955 1.00 94.88 94 THR A O 1
ATOM 719 N N . HIS A 1 95 ? 18.655 -1.572 -13.378 1.00 94.44 95 HIS A N 1
ATOM 720 C CA . HIS A 1 95 ? 19.320 -1.873 -12.114 1.00 94.44 95 HIS A CA 1
ATOM 721 C C . HIS A 1 95 ? 18.488 -1.406 -10.910 1.00 94.44 95 HIS A C 1
ATOM 723 O O . HIS A 1 95 ? 18.322 -2.152 -9.939 1.00 94.44 95 HIS A O 1
ATOM 729 N N . PHE A 1 96 ? 17.947 -0.188 -10.976 1.00 94.75 96 PHE A N 1
ATOM 730 C CA . PHE A 1 96 ? 17.165 0.401 -9.897 1.00 94.75 96 PHE A CA 1
ATOM 731 C C . PHE A 1 96 ? 15.861 -0.365 -9.637 1.00 94.75 96 PHE A C 1
ATOM 733 O O . PHE A 1 96 ? 15.592 -0.726 -8.492 1.00 94.75 96 PHE A O 1
ATOM 740 N N . VAL A 1 97 ? 15.107 -0.730 -10.675 1.00 94.50 97 VAL A N 1
ATOM 741 C CA . VAL A 1 97 ? 13.853 -1.482 -10.515 1.00 94.50 97 VAL A CA 1
ATOM 742 C C . VAL A 1 97 ? 14.083 -2.893 -9.955 1.00 94.50 97 VAL A C 1
ATOM 744 O O . VAL A 1 97 ? 13.366 -3.334 -9.055 1.00 94.50 97 VAL A O 1
ATOM 747 N N . ARG A 1 98 ? 15.170 -3.568 -10.361 1.00 93.69 98 ARG A N 1
ATOM 748 C CA . ARG A 1 98 ? 15.604 -4.846 -9.760 1.00 93.69 98 ARG A CA 1
ATOM 749 C C . ARG A 1 98 ? 16.042 -4.680 -8.301 1.00 93.69 98 ARG A C 1
ATOM 751 O O . ARG A 1 98 ? 15.927 -5.607 -7.499 1.00 93.69 98 ARG A O 1
ATOM 758 N N . ARG A 1 99 ? 16.601 -3.525 -7.926 1.00 92.81 99 ARG A N 1
ATOM 759 C CA . ARG A 1 99 ? 16.954 -3.216 -6.531 1.00 92.81 99 ARG A CA 1
ATOM 760 C C . ARG A 1 99 ? 15.706 -2.998 -5.675 1.00 92.81 99 ARG A C 1
ATOM 762 O O . ARG A 1 99 ? 15.671 -3.561 -4.586 1.00 92.81 99 ARG A O 1
ATOM 769 N N . LEU A 1 100 ? 14.712 -2.257 -6.172 1.00 90.81 100 LEU A N 1
ATOM 770 C CA . LEU A 1 100 ? 13.429 -2.043 -5.491 1.00 90.81 100 LEU A CA 1
ATOM 771 C C . LEU A 1 100 ? 12.722 -3.369 -5.197 1.00 90.81 100 LEU A C 1
ATOM 773 O O . LEU A 1 100 ? 12.365 -3.624 -4.050 1.00 90.81 100 LEU A O 1
ATOM 777 N N . GLN A 1 101 ? 12.619 -4.247 -6.199 1.00 89.69 101 GLN A N 1
ATOM 778 C CA . GLN A 1 101 ? 12.009 -5.568 -6.034 1.00 89.69 101 GLN A CA 1
ATOM 779 C C . GLN A 1 101 ? 12.703 -6.395 -4.934 1.00 89.69 101 GLN A C 1
ATOM 781 O O . GLN A 1 101 ? 12.041 -6.923 -4.045 1.00 89.69 101 GLN A O 1
ATOM 786 N N . ARG A 1 102 ? 14.042 -6.441 -4.924 1.00 88.38 102 ARG A N 1
ATOM 787 C CA . ARG A 1 102 ? 14.802 -7.163 -3.884 1.00 88.38 102 ARG A CA 1
ATOM 788 C C . ARG A 1 102 ? 14.616 -6.580 -2.488 1.00 88.38 102 ARG A C 1
ATOM 790 O O . ARG A 1 102 ? 14.616 -7.326 -1.517 1.00 88.38 102 ARG A O 1
ATOM 797 N N . GLU A 1 103 ? 14.498 -5.260 -2.366 1.00 86.00 103 GLU A N 1
ATOM 798 C CA . GLU A 1 103 ? 14.228 -4.621 -1.074 1.00 86.00 103 GLU A CA 1
ATOM 799 C C . GLU A 1 103 ? 12.822 -4.948 -0.571 1.00 86.00 103 GLU A C 1
ATOM 801 O O . GLU A 1 103 ? 12.652 -5.234 0.612 1.00 86.00 103 GLU A O 1
ATOM 806 N N . MET A 1 104 ? 11.827 -4.979 -1.458 1.00 83.25 104 MET A N 1
ATOM 807 C CA . MET A 1 104 ? 10.477 -5.433 -1.122 1.00 83.25 104 MET A CA 1
ATOM 808 C C . MET A 1 104 ? 10.462 -6.897 -0.663 1.00 83.25 104 MET A C 1
ATOM 810 O O . MET A 1 104 ? 9.874 -7.191 0.373 1.00 83.25 104 MET A O 1
ATOM 814 N N . GLU A 1 105 ? 11.155 -7.799 -1.362 1.00 82.75 105 GLU A N 1
ATOM 815 C CA . GLU A 1 105 ? 11.293 -9.216 -0.979 1.00 82.75 105 GLU A CA 1
ATOM 816 C C . GLU A 1 105 ? 12.022 -9.385 0.362 1.00 82.75 105 GLU A C 1
ATOM 818 O O . GLU A 1 105 ? 11.563 -10.101 1.254 1.00 82.75 105 GLU A O 1
ATOM 823 N N . TYR A 1 106 ? 13.145 -8.682 0.538 1.00 80.25 106 TYR A N 1
ATOM 824 C CA . TYR A 1 106 ? 13.915 -8.688 1.781 1.00 80.25 106 TYR A CA 1
ATOM 825 C C . TYR A 1 106 ? 13.099 -8.150 2.957 1.00 80.25 106 TYR A C 1
ATOM 827 O O . TYR A 1 106 ? 13.188 -8.662 4.076 1.00 80.25 106 TYR A O 1
ATOM 835 N N . ASN A 1 107 ? 12.285 -7.123 2.712 1.00 75.50 107 ASN A N 1
ATOM 836 C CA . ASN A 1 107 ? 11.351 -6.634 3.701 1.00 75.50 107 ASN A CA 1
ATOM 837 C C . ASN A 1 107 ? 10.283 -7.695 3.972 1.00 75.50 107 ASN A C 1
ATOM 839 O O . ASN A 1 107 ? 10.187 -8.151 5.103 1.00 75.50 107 ASN A O 1
ATOM 843 N N . ALA A 1 108 ? 9.557 -8.184 2.977 1.00 73.38 108 ALA A N 1
ATOM 844 C CA . ALA A 1 108 ? 8.540 -9.217 3.168 1.00 73.38 108 ALA A CA 1
ATOM 845 C C . ALA A 1 108 ? 9.000 -10.409 4.029 1.00 73.38 108 ALA A C 1
ATOM 847 O O . ALA A 1 108 ? 8.237 -10.888 4.861 1.00 73.38 108 ALA A O 1
ATOM 848 N N . ALA A 1 109 ? 10.264 -10.822 3.897 1.00 73.25 109 ALA A N 1
ATOM 849 C CA . ALA A 1 109 ? 10.847 -11.933 4.644 1.00 73.25 109 ALA A CA 1
ATOM 850 C C . ALA A 1 109 ? 11.067 -11.696 6.157 1.00 73.25 109 ALA A C 1
ATOM 852 O O . ALA A 1 109 ? 11.307 -12.663 6.877 1.00 73.25 109 ALA A O 1
ATOM 853 N N . LYS A 1 110 ? 11.029 -10.457 6.678 1.00 67.81 110 LYS A N 1
ATOM 854 C CA . LYS A 1 110 ? 11.171 -10.234 8.139 1.00 67.81 110 LYS A CA 1
ATOM 855 C C . LYS A 1 110 ? 9.815 -10.381 8.831 1.00 67.81 110 LYS A C 1
ATOM 857 O O . LYS A 1 110 ? 8.838 -9.811 8.364 1.00 67.81 110 LYS A O 1
ATOM 862 N N . GLU A 1 111 ? 9.733 -11.046 9.973 1.00 49.00 111 GLU A N 1
ATOM 863 C CA . GLU A 1 111 ? 8.491 -11.079 10.753 1.00 49.00 111 GLU A CA 1
ATOM 864 C C . GLU A 1 111 ? 8.329 -9.775 11.561 1.00 49.00 111 GLU A C 1
ATOM 866 O O . GLU A 1 111 ? 9.197 -9.415 12.351 1.00 49.00 111 GLU A O 1
ATOM 871 N N . GLY A 1 112 ? 7.219 -9.055 11.350 1.00 52.69 112 GLY A N 1
ATOM 872 C CA . GLY A 1 112 ? 6.770 -7.947 12.205 1.00 52.69 112 GLY A CA 1
ATOM 873 C C . GLY A 1 112 ? 7.377 -6.562 11.927 1.00 52.69 112 GLY A C 1
ATOM 874 O O . GLY A 1 112 ? 8.438 -6.216 12.437 1.00 52.69 112 GLY A O 1
ATOM 875 N N . ALA A 1 113 ? 6.640 -5.706 11.207 1.00 49.66 113 ALA A N 1
ATOM 876 C CA . ALA A 1 113 ? 6.802 -4.250 11.289 1.00 49.66 113 ALA A CA 1
ATOM 877 C C . ALA A 1 113 ? 5.513 -3.524 10.834 1.00 49.66 113 ALA A C 1
ATOM 879 O O . ALA A 1 113 ? 5.086 -3.725 9.698 1.00 49.66 113 ALA A O 1
ATOM 880 N N . PRO A 1 114 ? 4.912 -2.647 11.665 1.00 46.78 114 PRO A N 1
ATOM 881 C CA . PRO A 1 114 ? 3.608 -2.017 11.403 1.00 46.78 114 PRO A CA 1
ATOM 882 C C . PRO A 1 114 ? 3.605 -0.921 10.315 1.00 46.78 114 PRO A C 1
ATOM 884 O O . PRO A 1 114 ? 2.566 -0.320 10.067 1.00 46.78 114 PRO A O 1
ATOM 887 N N . TYR A 1 115 ? 4.745 -0.649 9.668 1.00 49.97 115 TYR A N 1
ATOM 888 C CA . TYR A 1 115 ? 4.916 0.422 8.667 1.00 49.97 115 TYR A CA 1
ATOM 889 C C . TYR A 1 115 ? 5.220 -0.088 7.247 1.00 49.97 115 TYR A C 1
ATOM 891 O O . TYR A 1 115 ? 5.676 0.679 6.403 1.00 49.97 115 TYR A O 1
ATOM 899 N N . ARG A 1 116 ? 4.991 -1.376 6.971 1.00 60.97 116 ARG A N 1
ATOM 900 C CA . ARG A 1 116 ? 5.404 -1.998 5.707 1.00 60.97 116 ARG A CA 1
ATOM 901 C C . ARG A 1 116 ? 4.492 -1.766 4.528 1.00 60.97 116 ARG A C 1
ATOM 903 O O . ARG A 1 116 ? 5.012 -1.575 3.438 1.00 60.97 116 ARG A O 1
ATOM 910 N N . ASP A 1 117 ? 3.186 -1.760 4.738 1.00 59.81 117 ASP A N 1
ATOM 911 C CA . ASP A 1 117 ? 2.254 -1.833 3.612 1.00 59.81 117 ASP A CA 1
ATOM 912 C C . ASP A 1 117 ? 2.324 -0.554 2.762 1.00 59.81 117 ASP A C 1
ATOM 914 O O . ASP A 1 117 ? 2.675 -0.630 1.589 1.00 59.81 117 ASP A O 1
ATOM 918 N N . GLY A 1 118 ? 2.252 0.629 3.385 1.00 63.84 118 GLY A N 1
ATOM 919 C CA . GLY A 1 118 ? 2.433 1.901 2.669 1.00 63.84 118 GLY A CA 1
ATOM 920 C C . GLY A 1 118 ? 3.844 2.127 2.093 1.00 63.84 118 GLY A C 1
ATOM 921 O O . GLY A 1 118 ? 4.007 2.821 1.090 1.00 63.84 118 GLY A O 1
ATOM 922 N N . GLN A 1 119 ? 4.889 1.535 2.687 1.00 72.38 119 GLN A N 1
ATOM 923 C CA . GLN A 1 119 ? 6.236 1.557 2.095 1.00 72.38 119 GLN A CA 1
ATOM 924 C C . GLN A 1 119 ? 6.314 0.650 0.863 1.00 72.38 119 GLN A C 1
ATOM 926 O O . GLN A 1 119 ? 6.926 1.019 -0.140 1.00 72.38 119 GLN A O 1
ATOM 931 N N . HIS A 1 120 ? 5.696 -0.528 0.929 1.00 76.88 120 HIS A N 1
ATOM 932 C CA . HIS A 1 120 ? 5.592 -1.455 -0.189 1.00 76.88 120 HIS A CA 1
ATOM 933 C C . HIS A 1 120 ? 4.745 -0.862 -1.316 1.00 76.88 120 HIS A C 1
ATOM 935 O O . HIS A 1 120 ? 5.119 -1.029 -2.470 1.00 76.88 120 HIS A O 1
ATOM 941 N N . ASP A 1 121 ? 3.701 -0.091 -1.009 1.00 73.25 121 ASP A N 1
ATOM 942 C CA . ASP A 1 121 ? 2.912 0.638 -2.009 1.00 73.25 121 ASP A CA 1
ATOM 943 C C . ASP A 1 121 ? 3.742 1.660 -2.767 1.00 73.25 121 ASP A C 1
ATOM 945 O O . ASP A 1 121 ? 3.764 1.649 -3.996 1.00 73.25 121 ASP A O 1
ATOM 949 N N . GLY A 1 122 ? 4.485 2.508 -2.050 1.00 80.56 122 GLY A N 1
ATOM 950 C CA . GLY A 1 122 ? 5.365 3.485 -2.688 1.00 80.56 122 GLY A CA 1
ATOM 951 C C . GLY A 1 122 ? 6.435 2.819 -3.558 1.00 80.56 122 GLY A C 1
ATOM 952 O O . GLY A 1 122 ? 6.714 3.275 -4.668 1.00 80.56 122 GLY A O 1
ATOM 953 N N . MET A 1 123 ? 7.013 1.710 -3.085 1.00 86.62 123 MET A N 1
ATOM 954 C CA . MET A 1 123 ? 8.007 0.952 -3.849 1.00 86.62 123 MET A CA 1
ATOM 955 C C . MET A 1 123 ? 7.401 0.235 -5.061 1.00 86.62 123 MET A C 1
ATOM 957 O O . MET A 1 123 ? 8.031 0.228 -6.119 1.00 86.62 123 MET A O 1
ATOM 961 N N . ARG A 1 124 ? 6.183 -0.306 -4.948 1.00 83.81 124 ARG A N 1
ATOM 962 C CA . ARG A 1 124 ? 5.431 -0.887 -6.068 1.00 83.81 124 ARG A CA 1
ATOM 963 C C . ARG A 1 124 ? 5.102 0.151 -7.122 1.00 83.81 124 ARG A C 1
ATOM 965 O O . ARG A 1 124 ? 5.428 -0.057 -8.284 1.00 83.81 124 ARG A O 1
ATOM 972 N N . PHE A 1 125 ? 4.534 1.283 -6.713 1.00 84.50 125 PHE A N 1
ATOM 973 C CA . PHE A 1 125 ? 4.226 2.387 -7.616 1.00 84.50 125 PHE A CA 1
ATOM 974 C C . PHE A 1 125 ? 5.471 2.809 -8.406 1.00 84.50 125 PHE A C 1
ATOM 976 O O . PHE A 1 125 ? 5.432 2.905 -9.634 1.00 84.50 125 PHE A O 1
ATOM 983 N N . ALA A 1 126 ? 6.604 2.987 -7.717 1.00 89.94 126 ALA A N 1
ATOM 984 C CA . ALA A 1 126 ? 7.867 3.317 -8.365 1.00 89.94 126 ALA A CA 1
ATOM 985 C C . ALA A 1 126 ? 8.326 2.208 -9.330 1.00 89.94 126 ALA A C 1
ATOM 987 O O . ALA A 1 126 ? 8.691 2.505 -10.469 1.00 89.94 126 ALA A O 1
ATOM 988 N N . ARG A 1 127 ? 8.281 0.937 -8.903 1.00 91.81 127 ARG A N 1
ATOM 989 C CA . ARG A 1 127 ? 8.652 -0.228 -9.721 1.00 91.81 127 ARG A CA 1
ATOM 990 C C . ARG A 1 127 ? 7.833 -0.285 -11.009 1.00 91.81 127 ARG A C 1
ATOM 992 O O . ARG A 1 127 ? 8.415 -0.369 -12.087 1.00 91.81 127 ARG A O 1
ATOM 999 N N . ASP A 1 128 ? 6.514 -0.210 -10.899 1.00 88.69 128 ASP A N 1
ATOM 1000 C CA . ASP A 1 128 ? 5.590 -0.388 -12.020 1.00 88.69 128 ASP A CA 1
ATOM 1001 C C . ASP A 1 128 ? 5.660 0.796 -12.988 1.00 88.69 128 ASP A C 1
ATOM 1003 O O . ASP A 1 128 ? 5.662 0.606 -14.202 1.00 88.69 128 ASP A O 1
ATOM 1007 N N . THR A 1 129 ? 5.826 2.016 -12.469 1.00 88.88 129 THR A N 1
ATOM 1008 C CA . THR A 1 129 ? 6.053 3.210 -13.296 1.00 88.88 129 THR A CA 1
ATOM 1009 C C . THR A 1 129 ? 7.341 3.086 -14.109 1.00 88.88 129 THR A C 1
ATOM 1011 O O . THR A 1 129 ? 7.339 3.317 -15.316 1.00 88.88 129 THR A O 1
ATOM 1014 N N . ILE A 1 130 ? 8.443 2.672 -13.477 1.00 93.56 130 ILE A N 1
ATOM 1015 C CA . ILE A 1 130 ? 9.724 2.487 -14.172 1.00 93.56 130 ILE A CA 1
ATOM 1016 C C . ILE A 1 130 ? 9.642 1.341 -15.181 1.00 93.56 130 ILE A C 1
ATOM 1018 O O . ILE A 1 130 ? 10.195 1.469 -16.272 1.00 93.56 130 ILE A O 1
ATOM 1022 N N . LEU A 1 131 ? 8.945 0.248 -14.854 1.00 91.31 131 LEU A N 1
ATOM 1023 C CA . LEU A 1 131 ? 8.705 -0.835 -15.807 1.00 91.31 131 LEU A CA 1
ATOM 1024 C C . LEU A 1 131 ? 7.975 -0.318 -17.038 1.00 91.31 131 LEU A C 1
ATOM 1026 O O . LEU A 1 131 ? 8.469 -0.543 -18.133 1.00 91.31 131 LEU A O 1
ATOM 1030 N N . ARG A 1 132 ? 6.895 0.453 -16.867 1.00 89.44 132 ARG A N 1
ATOM 1031 C CA . ARG A 1 132 ? 6.174 1.068 -17.990 1.00 89.44 132 ARG A CA 1
ATOM 1032 C C . ARG A 1 132 ? 7.076 1.966 -18.840 1.00 89.44 132 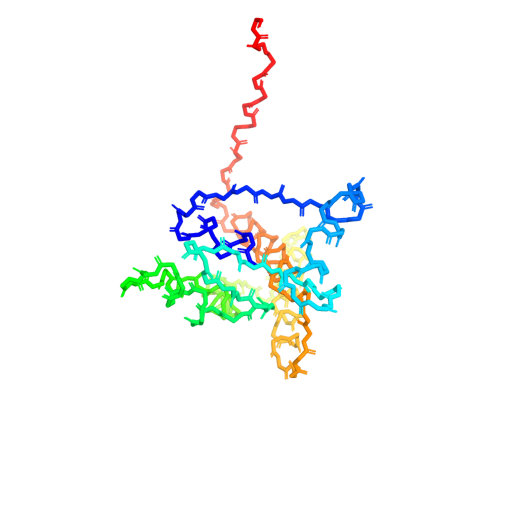ARG A C 1
ATOM 1034 O O . ARG A 1 132 ? 6.961 1.950 -20.061 1.00 89.44 132 ARG A O 1
ATOM 1041 N N . ILE A 1 133 ? 7.985 2.725 -18.221 1.00 91.56 133 ILE A N 1
ATOM 1042 C CA . ILE A 1 133 ? 8.964 3.549 -18.952 1.00 91.56 133 ILE A CA 1
ATOM 1043 C C . ILE A 1 133 ? 9.897 2.654 -19.779 1.00 91.56 133 ILE A C 1
ATOM 1045 O O . ILE A 1 133 ? 10.089 2.901 -20.967 1.00 91.56 133 ILE A O 1
ATOM 1049 N N . LEU A 1 134 ? 10.446 1.596 -19.174 1.00 91.81 134 LEU A N 1
ATOM 1050 C CA . LEU A 1 134 ? 11.368 0.662 -19.829 1.00 91.81 134 LEU A CA 1
ATOM 1051 C C . LEU A 1 134 ? 10.702 -0.172 -20.933 1.00 91.81 134 LEU A C 1
ATOM 1053 O O . LEU A 1 134 ? 11.358 -0.512 -21.914 1.00 91.81 134 LEU A O 1
ATOM 1057 N N . THR A 1 135 ? 9.418 -0.500 -20.790 1.00 90.00 135 THR A N 1
ATOM 1058 C CA . THR A 1 135 ? 8.641 -1.260 -21.781 1.00 90.00 135 THR A CA 1
ATOM 1059 C C . THR A 1 135 ? 7.983 -0.371 -22.834 1.00 90.00 135 THR A C 1
ATOM 1061 O O . THR A 1 135 ? 7.339 -0.890 -23.742 1.00 90.00 135 THR A O 1
ATOM 1064 N N . GLY A 1 136 ? 8.129 0.955 -22.732 1.00 88.94 136 GLY A N 1
ATOM 1065 C CA . GLY A 1 136 ? 7.513 1.909 -23.656 1.00 88.94 136 GLY A CA 1
ATOM 1066 C C . GLY A 1 136 ? 5.987 1.987 -23.546 1.00 88.94 136 GLY A C 1
ATOM 1067 O O . GLY A 1 136 ? 5.336 2.432 -24.483 1.00 88.94 136 GLY A O 1
ATOM 1068 N N . THR A 1 137 ? 5.414 1.550 -22.423 1.00 87.31 137 THR A N 1
ATOM 1069 C CA . THR A 1 137 ? 3.968 1.575 -22.141 1.00 87.31 137 THR A CA 1
ATOM 1070 C C . THR A 1 137 ? 3.605 2.630 -21.092 1.00 87.31 137 THR A C 1
ATOM 1072 O O . THR A 1 137 ? 2.565 2.533 -20.439 1.00 87.31 137 THR A O 1
ATOM 1075 N N . TYR A 1 138 ? 4.501 3.586 -20.837 1.00 85.88 138 TYR A N 1
ATOM 1076 C CA . TYR A 1 138 ? 4.241 4.697 -19.933 1.00 85.88 138 TYR A CA 1
ATOM 1077 C C . TYR A 1 138 ? 3.433 5.769 -20.654 1.00 85.88 138 TYR A C 1
ATOM 1079 O O . TYR A 1 138 ? 3.943 6.439 -21.549 1.00 85.88 138 TYR A O 1
ATOM 1087 N N . GLU A 1 139 ? 2.197 5.951 -20.206 1.00 81.56 139 GLU A N 1
ATOM 1088 C CA . GLU A 1 139 ? 1.361 7.083 -20.583 1.00 81.56 139 GLU A CA 1
ATOM 1089 C C . GLU A 1 139 ? 1.474 8.149 -19.484 1.00 81.56 139 GLU A C 1
ATOM 1091 O O . GLU A 1 139 ? 1.257 7.829 -18.309 1.00 81.56 139 GLU A O 1
ATOM 1096 N N . PRO A 1 140 ? 1.839 9.400 -19.810 1.00 76.00 140 PRO A N 1
ATOM 1097 C CA . PRO A 1 140 ? 1.817 10.476 -18.834 1.00 76.00 140 PRO A CA 1
ATOM 1098 C C . PRO A 1 140 ? 0.371 10.710 -18.396 1.00 76.00 140 PRO A C 1
ATOM 1100 O O . PRO A 1 140 ? -0.484 11.048 -19.211 1.00 76.00 140 PRO A O 1
ATOM 1103 N N . GLU A 1 141 ? 0.093 10.541 -17.105 1.00 67.44 141 GLU A N 1
ATOM 1104 C CA . GLU A 1 141 ? -1.194 10.949 -16.551 1.00 67.44 141 GLU A CA 1
ATOM 1105 C C . GLU A 1 141 ? -1.349 12.460 -16.774 1.00 67.44 141 GLU A C 1
ATOM 1107 O O . GLU A 1 141 ? -0.498 13.251 -16.348 1.00 67.44 141 GLU A O 1
ATOM 1112 N N . GLU A 1 142 ? -2.407 12.878 -17.476 1.00 53.19 142 GLU A N 1
ATOM 1113 C CA . GLU A 1 142 ? -2.759 14.292 -17.533 1.00 53.19 142 GLU A CA 1
ATOM 1114 C C . GLU A 1 142 ? -3.052 14.745 -16.106 1.00 53.19 142 GLU A C 1
ATOM 1116 O O . GLU A 1 142 ? -4.070 14.403 -15.503 1.00 53.19 142 GLU A O 1
ATOM 1121 N N . MET A 1 143 ? -2.124 15.508 -15.537 1.00 43.69 143 MET A N 1
ATOM 1122 C CA . MET A 1 143 ? -2.311 16.122 -14.239 1.00 43.69 143 MET A CA 1
ATOM 1123 C C . MET A 1 143 ? -3.349 17.236 -14.415 1.00 43.69 143 MET A C 1
ATOM 1125 O O . MET A 1 143 ? -3.005 18.386 -14.696 1.00 43.69 143 MET A O 1
ATOM 1129 N N . VAL A 1 144 ? -4.633 16.890 -14.295 1.00 47.81 144 VAL A N 1
ATOM 1130 C CA . VAL A 1 144 ? -5.728 17.861 -14.257 1.00 47.81 144 VAL A CA 1
ATOM 1131 C C . VAL A 1 144 ? -5.603 18.619 -12.941 1.00 47.81 144 VAL A C 1
ATOM 1133 O O . VAL A 1 144 ? -6.176 18.259 -11.915 1.00 47.81 144 VAL A O 1
ATOM 1136 N N . ILE A 1 145 ? -4.798 19.679 -12.944 1.00 51.38 145 ILE A N 1
ATOM 1137 C CA . ILE A 1 145 ? -4.885 20.689 -11.902 1.00 51.38 145 ILE A CA 1
ATOM 1138 C C . ILE A 1 145 ? -6.157 21.471 -12.220 1.00 51.38 145 ILE A C 1
ATOM 1140 O O . ILE A 1 145 ? -6.123 22.375 -13.055 1.00 51.38 145 ILE A O 1
ATOM 1144 N N . GLU A 1 146 ? -7.274 21.132 -11.575 1.00 47.03 146 GLU A N 1
ATOM 1145 C CA . GLU A 1 146 ? -8.451 22.006 -11.530 1.00 47.03 146 GLU A CA 1
ATOM 1146 C C . GLU A 1 146 ? -8.066 23.297 -10.787 1.00 47.03 146 GLU A C 1
ATOM 1148 O O . GLU A 1 146 ? -8.302 23.476 -9.591 1.00 47.03 146 GLU A O 1
ATOM 1153 N N . ARG A 1 147 ? -7.394 24.206 -11.495 1.00 49.09 147 ARG A N 1
ATOM 1154 C CA . ARG A 1 147 ? -7.304 25.612 -11.124 1.00 49.09 147 ARG A CA 1
ATOM 1155 C C . ARG A 1 147 ? -8.607 26.231 -11.581 1.00 49.09 147 ARG A C 1
ATOM 1157 O O . ARG A 1 147 ? -8.690 26.625 -12.733 1.00 49.09 147 ARG A O 1
ATOM 1164 N N . ASP A 1 148 ? -9.611 26.147 -10.719 1.00 54.72 148 ASP A N 1
ATOM 1165 C CA . ASP A 1 148 ? -10.797 27.008 -10.641 1.00 54.72 148 ASP A CA 1
ATOM 1166 C C . ASP A 1 148 ? -11.983 26.170 -10.160 1.00 54.72 148 ASP A C 1
ATOM 1168 O O . ASP A 1 148 ? -12.777 25.643 -10.939 1.00 54.72 148 ASP A O 1
ATOM 1172 N N . LYS A 1 149 ? -12.129 26.082 -8.835 1.00 38.94 149 LYS A N 1
ATOM 1173 C CA . LYS A 1 149 ? -13.474 26.059 -8.261 1.00 38.94 149 LYS A CA 1
ATOM 1174 C C . LYS A 1 149 ? -13.854 27.508 -7.937 1.00 38.94 149 LYS A C 1
ATOM 1176 O O . LYS A 1 149 ? -13.031 28.181 -7.312 1.00 38.94 149 LYS A O 1
ATOM 1181 N N . PRO A 1 150 ? -15.026 27.981 -8.399 1.00 56.97 150 PRO A N 1
ATOM 1182 C CA . PRO A 1 150 ? -15.510 29.337 -8.143 1.00 56.97 150 PRO A CA 1
ATOM 1183 C C . PRO A 1 150 ? -15.747 29.612 -6.654 1.00 56.97 150 PRO A C 1
ATOM 1185 O O . PRO A 1 150 ? -15.996 28.644 -5.896 1.00 56.97 150 PRO A O 1
#

Secondary structure (DSSP, 8-state):
-HHHHHHTT-------TTT-HHHHHHHHHHHSS--S-EEEETTEEEES--HHHHHHHHT-SS--S--TTGGGSPPHHHHHS-S--SSHHHHHHHHHHHHHHHHHHHHHTSS--TTHHHHHHHHHHHHHHHHHHHTT--PPP---------

pLDDT: mean 79.32, std 14.63, range [38.94, 95.12]